Protein AF-A0A7V2TQH1-F1 (afdb_monomer_lite)

Radius of gyration: 18.49 Å; chains: 1; bounding box: 56×53×52 Å

Secondary structure (DSSP, 8-state):
---GGGS------HHHHHHHHHHHHHHHHHHHHHHTT-HHHHHHHHHHHHHHH-SB-TTSPBP----SHHHHHHHHHTT--GGG---------HHHHHHHHHHHHTT-SEEEEESSSSSSEEEEE--GGGHHHHHHHHHHHHTSHHHHHHT-TTPPPPPTTHHHHS-------------PPP-

Foldseek 3Di:
DDPPVPDDPDDPVQLVVLLVVLLVVLVVVLVVCVVVVVLLSNQLLQALQQLQQDQADPVGHGRDDDRDPVVVVVCVVVVPDSNNHNGHPNQEFQLQNNLQSQLVVLPFSHKHDDDPGPDDDMDTHHDPVSLVSSLQSSLVVCPDPVSVVRNDPPDDDDDPCCSVVVDDDPPDPPPPDPPDPDD

Sequence (183 aa):
DLPPAEWPIRFVIRGPVLFGLAESLRAQRFFEALRSTHLERMGMLMRIGHDGDRVMDTAGRPYTVPTDSAMIREWIARNRSLEECPGAYGASTPALDRAVDTAIQAGAVGACLTGAGMGGAALALCRKTDADAIRESIARRLASDDFQRLRGHDAQPWPEDAAQTAVEENIAVAGAGILPPPA

Structure (mmCIF, N/CA/C/O backbone):
data_AF-A0A7V2TQH1-F1
#
_entry.id   AF-A0A7V2TQH1-F1
#
loop_
_atom_site.group_PDB
_atom_site.id
_atom_site.type_symbol
_atom_site.label_atom_id
_atom_site.label_alt_id
_atom_site.label_comp_id
_atom_site.label_asym_id
_atom_site.label_entity_id
_atom_site.label_seq_id
_atom_site.pdbx_PDB_ins_code
_atom_site.Cartn_x
_atom_site.Cartn_y
_atom_site.Cartn_z
_atom_site.occupancy
_atom_site.B_iso_or_equiv
_atom_site.auth_seq_id
_atom_site.auth_comp_id
_atom_site.auth_asym_id
_atom_site.auth_atom_id
_atom_site.pdbx_PDB_model_num
ATOM 1 N N . ASP A 1 1 ? 31.525 13.212 3.973 1.00 75.75 1 ASP A N 1
ATOM 2 C CA . ASP A 1 1 ? 31.589 12.623 2.622 1.00 75.75 1 ASP A CA 1
ATOM 3 C C . ASP A 1 1 ? 31.916 11.146 2.710 1.00 75.75 1 ASP A C 1
ATOM 5 O O . ASP A 1 1 ? 32.786 10.780 3.493 1.00 75.75 1 ASP A O 1
ATOM 9 N N . LEU A 1 2 ? 31.178 10.306 1.979 1.00 83.81 2 LEU A N 1
ATOM 10 C CA . LEU A 1 2 ? 31.413 8.858 1.931 1.00 83.81 2 LEU A CA 1
ATOM 11 C C . LEU A 1 2 ? 32.745 8.571 1.208 1.00 83.81 2 LEU A C 1
ATOM 13 O O . LEU A 1 2 ? 33.039 9.244 0.209 1.00 83.81 2 LEU A O 1
ATOM 17 N N . PRO A 1 3 ? 33.552 7.595 1.661 1.00 92.31 3 PRO A N 1
ATOM 18 C CA . PRO A 1 3 ? 34.781 7.216 0.971 1.00 92.31 3 PRO A CA 1
ATOM 19 C C . PRO A 1 3 ? 34.480 6.700 -0.451 1.00 92.31 3 PRO A C 1
ATOM 21 O O . PRO A 1 3 ? 33.406 6.144 -0.678 1.00 92.31 3 PRO A O 1
ATOM 24 N N . PRO A 1 4 ? 35.414 6.813 -1.419 1.00 90.75 4 PRO A N 1
ATOM 25 C CA . PRO A 1 4 ? 35.180 6.401 -2.810 1.00 90.75 4 PRO A CA 1
ATOM 26 C C . PRO A 1 4 ? 34.706 4.953 -3.000 1.00 90.75 4 PRO A C 1
ATOM 28 O O . PRO A 1 4 ? 34.012 4.653 -3.966 1.00 90.75 4 PRO A O 1
ATOM 31 N N . ALA A 1 5 ? 35.053 4.054 -2.074 1.00 90.12 5 ALA A N 1
ATOM 32 C CA . ALA A 1 5 ? 34.590 2.665 -2.078 1.00 90.12 5 ALA A CA 1
ATOM 33 C C . ALA A 1 5 ? 33.090 2.516 -1.751 1.00 90.12 5 ALA A C 1
ATOM 35 O O . ALA A 1 5 ? 32.483 1.511 -2.109 1.00 90.12 5 ALA A O 1
ATOM 36 N N . GLU A 1 6 ? 32.498 3.511 -1.092 1.00 87.81 6 GLU A N 1
ATOM 37 C CA . GLU A 1 6 ? 31.078 3.567 -0.729 1.00 87.81 6 GLU A CA 1
ATOM 38 C C . GLU A 1 6 ? 30.253 4.366 -1.750 1.00 87.81 6 GLU A C 1
ATOM 40 O O . GLU A 1 6 ? 29.046 4.542 -1.584 1.00 87.81 6 GLU A O 1
ATOM 45 N N . TRP A 1 7 ? 30.877 4.854 -2.829 1.00 90.81 7 TRP A N 1
ATOM 46 C CA . TRP A 1 7 ? 30.149 5.563 -3.873 1.00 90.81 7 TRP A CA 1
ATOM 47 C C . TRP A 1 7 ? 29.263 4.598 -4.670 1.00 90.81 7 TRP A C 1
ATOM 49 O O . TRP A 1 7 ? 29.737 3.561 -5.148 1.00 90.81 7 TRP A O 1
ATOM 59 N N . PRO A 1 8 ? 27.981 4.935 -4.884 1.00 83.75 8 PRO A N 1
ATOM 60 C CA . PRO A 1 8 ? 27.110 4.125 -5.718 1.00 83.75 8 PRO A CA 1
ATOM 61 C C . PRO A 1 8 ? 27.585 4.159 -7.178 1.00 83.75 8 PRO A C 1
ATOM 63 O O . PRO A 1 8 ? 27.543 5.187 -7.847 1.00 83.75 8 PRO A O 1
ATOM 66 N N . ILE A 1 9 ? 28.013 3.004 -7.692 1.00 89.56 9 ILE A N 1
ATOM 67 C CA . ILE A 1 9 ? 28.468 2.833 -9.086 1.00 89.56 9 ILE A CA 1
ATOM 68 C C . ILE A 1 9 ? 27.353 2.385 -10.043 1.00 89.56 9 ILE A C 1
ATOM 70 O O . ILE A 1 9 ? 27.556 2.313 -11.256 1.00 89.56 9 ILE A O 1
ATOM 74 N N . ARG A 1 10 ? 26.175 2.034 -9.513 1.00 86.19 10 ARG A N 1
ATOM 75 C CA . ARG A 1 10 ? 24.997 1.600 -10.275 1.00 86.19 10 ARG A CA 1
ATOM 76 C C . ARG A 1 10 ? 23.723 2.051 -9.572 1.00 86.19 10 ARG A C 1
ATOM 78 O O . ARG A 1 10 ? 23.617 1.932 -8.358 1.00 86.19 10 ARG A O 1
ATOM 85 N N . PHE A 1 11 ? 22.740 2.475 -10.361 1.00 84.25 11 PHE A N 1
ATOM 86 C CA . PHE A 1 11 ? 21.402 2.824 -9.889 1.00 84.25 11 PHE A CA 1
ATOM 87 C C . PHE A 1 11 ? 20.353 2.008 -10.641 1.00 84.25 11 PHE A C 1
ATOM 89 O O . PHE A 1 11 ? 20.369 1.932 -11.874 1.00 84.25 11 PHE A O 1
ATOM 96 N N . VAL A 1 12 ? 19.420 1.404 -9.907 1.00 86.69 12 VAL A N 1
ATOM 97 C CA . VAL A 1 12 ? 18.290 0.673 -10.490 1.00 86.69 12 VAL A CA 1
ATOM 98 C C . VAL A 1 12 ? 17.157 1.662 -10.745 1.00 86.69 12 VAL A C 1
ATOM 100 O O . VAL A 1 12 ? 16.299 1.878 -9.902 1.00 86.69 12 VAL A O 1
ATOM 103 N N . ILE A 1 13 ? 17.169 2.292 -11.920 1.00 92.88 13 ILE A N 1
ATOM 104 C CA . ILE A 1 13 ? 16.212 3.364 -12.246 1.00 92.88 13 ILE A CA 1
ATOM 105 C C . ILE A 1 13 ? 14.879 2.859 -12.808 1.00 92.88 13 ILE A C 1
ATOM 107 O O . ILE A 1 13 ? 13.885 3.575 -12.764 1.00 92.88 13 ILE A O 1
ATOM 111 N N . ARG A 1 14 ? 14.833 1.636 -13.357 1.00 94.62 14 ARG A N 1
ATOM 112 C CA . ARG A 1 14 ? 13.638 1.142 -14.068 1.00 94.62 14 ARG A CA 1
ATOM 113 C C . ARG A 1 14 ? 12.429 1.023 -13.151 1.00 94.62 14 ARG A C 1
ATOM 115 O O . ARG A 1 14 ? 11.354 1.463 -13.534 1.00 94.62 14 ARG A O 1
ATOM 122 N N . GLY A 1 15 ? 12.618 0.462 -11.959 1.00 95.56 15 GLY A N 1
ATOM 123 C CA . GLY A 1 15 ? 11.559 0.324 -10.964 1.00 95.56 15 GLY A CA 1
ATOM 124 C C . GLY A 1 15 ? 10.935 1.659 -10.568 1.00 95.56 15 GLY A C 1
ATOM 125 O O . GLY A 1 15 ? 9.726 1.808 -10.763 1.00 95.56 15 GLY A O 1
ATOM 126 N N . PRO A 1 16 ? 11.734 2.645 -10.120 1.00 95.94 16 PRO A N 1
ATOM 127 C CA . PRO A 1 16 ? 11.222 3.964 -9.768 1.00 95.94 16 PRO A CA 1
ATOM 128 C C . PRO A 1 16 ? 10.577 4.714 -10.936 1.00 95.94 16 PRO A C 1
ATOM 130 O O . PRO A 1 16 ? 9.540 5.347 -10.762 1.00 95.94 16 PRO A O 1
ATOM 133 N N . VAL A 1 17 ? 11.141 4.620 -12.146 1.00 96.81 17 VAL A N 1
ATOM 134 C CA . VAL A 1 17 ? 10.558 5.260 -13.338 1.00 96.81 17 VAL A CA 1
ATOM 135 C C . VAL A 1 17 ? 9.213 4.629 -13.704 1.00 96.81 17 VAL A C 1
ATOM 137 O O . VAL A 1 17 ? 8.251 5.351 -13.952 1.00 96.81 17 VAL A O 1
ATOM 140 N N . LEU A 1 18 ? 9.122 3.295 -13.717 1.00 97.19 18 LEU A N 1
ATOM 141 C CA . LEU A 1 18 ? 7.860 2.595 -13.973 1.00 97.19 18 LEU A CA 1
ATOM 142 C C . LEU A 1 18 ? 6.814 2.936 -12.914 1.00 97.19 18 LEU A C 1
ATOM 144 O O . LEU A 1 18 ? 5.679 3.230 -13.275 1.00 97.19 18 LEU A O 1
ATOM 148 N N . PHE A 1 19 ? 7.213 2.957 -11.639 1.00 97.38 19 PHE A N 1
ATOM 149 C CA . PHE A 1 19 ? 6.347 3.370 -10.540 1.00 97.38 19 PHE A CA 1
ATOM 150 C C . PHE A 1 19 ? 5.812 4.784 -10.758 1.00 97.38 19 PHE A C 1
ATOM 152 O O . PHE A 1 19 ? 4.604 4.966 -10.776 1.00 97.38 19 PHE A O 1
ATOM 159 N N . GLY A 1 20 ? 6.676 5.774 -11.011 1.00 97.25 20 GLY A N 1
ATOM 160 C CA . GLY A 1 20 ? 6.238 7.163 -11.178 1.00 97.25 20 GLY A CA 1
ATOM 161 C C . GLY A 1 20 ? 5.264 7.354 -12.347 1.00 97.25 20 GLY A C 1
ATOM 162 O O . GLY A 1 20 ? 4.275 8.081 -12.225 1.00 97.25 20 GLY A O 1
ATOM 163 N N . LEU A 1 21 ? 5.499 6.664 -13.469 1.00 97.56 21 LEU A N 1
ATOM 164 C CA . LEU A 1 21 ? 4.594 6.706 -14.621 1.00 97.56 21 LEU A CA 1
ATOM 165 C C . LEU A 1 21 ? 3.252 6.022 -14.314 1.00 97.56 21 LEU A C 1
ATOM 167 O O . LEU A 1 21 ? 2.191 6.552 -14.647 1.00 97.56 21 LEU A O 1
ATOM 171 N N . ALA A 1 22 ? 3.296 4.852 -13.677 1.00 97.81 22 ALA A N 1
ATOM 172 C CA . ALA A 1 22 ? 2.110 4.074 -13.350 1.00 97.81 22 ALA A CA 1
ATOM 173 C C . ALA A 1 22 ? 1.268 4.724 -12.246 1.00 97.81 22 ALA A C 1
ATOM 175 O O . ALA A 1 22 ? 0.048 4.767 -12.371 1.00 97.81 22 ALA A O 1
ATOM 176 N N . GLU A 1 23 ? 1.898 5.293 -11.221 1.00 97.25 23 GLU A N 1
ATOM 177 C CA . GLU A 1 23 ? 1.238 5.988 -10.115 1.00 97.25 23 GLU A CA 1
ATOM 178 C C . GLU A 1 23 ? 0.538 7.264 -10.596 1.00 97.25 23 GLU A C 1
ATOM 180 O O . GLU A 1 23 ? -0.609 7.513 -10.231 1.00 97.25 23 GLU A O 1
ATOM 185 N N . SER A 1 24 ? 1.159 8.008 -11.522 1.00 96.88 24 SER A N 1
ATOM 186 C CA . SER A 1 24 ? 0.516 9.157 -12.179 1.00 96.88 24 SER A CA 1
ATOM 187 C C . SER A 1 24 ? -0.769 8.747 -12.908 1.00 96.88 24 SER A C 1
ATOM 189 O O . SER A 1 24 ? -1.802 9.411 -12.790 1.00 96.88 24 SER A O 1
ATOM 191 N N . LEU A 1 25 ? -0.738 7.621 -13.631 1.00 97.75 25 LEU A N 1
ATOM 192 C CA . LEU A 1 25 ? -1.928 7.100 -14.299 1.00 97.75 25 LEU A CA 1
ATOM 193 C C . LEU A 1 25 ? -2.956 6.561 -13.293 1.00 97.75 25 LEU A C 1
ATOM 195 O O . LEU A 1 25 ? -4.146 6.832 -13.445 1.00 97.75 25 LEU A O 1
ATOM 199 N N . ARG A 1 26 ? -2.531 5.838 -12.249 1.00 97.94 26 ARG A N 1
ATOM 200 C CA . ARG A 1 26 ? -3.426 5.353 -11.187 1.00 97.94 26 ARG A CA 1
ATOM 201 C C . ARG A 1 26 ? -4.137 6.499 -10.483 1.00 97.94 26 ARG A C 1
ATOM 203 O O . ARG A 1 26 ? -5.333 6.372 -10.250 1.00 97.94 26 ARG A O 1
ATOM 210 N N . ALA A 1 27 ? -3.467 7.619 -10.217 1.00 95.19 27 ALA A N 1
ATOM 211 C CA . ALA A 1 27 ? -4.086 8.800 -9.620 1.00 95.19 27 ALA A CA 1
ATOM 212 C C . ALA A 1 27 ? -5.225 9.353 -10.496 1.00 95.19 27 ALA A C 1
ATOM 214 O O . ALA A 1 27 ? -6.331 9.596 -10.006 1.00 95.19 27 ALA A O 1
ATOM 215 N N . GLN A 1 28 ? -5.002 9.467 -11.811 1.00 96.06 28 GLN A N 1
ATOM 216 C CA . GLN A 1 28 ? -6.052 9.858 -12.757 1.00 96.06 28 GLN A CA 1
ATOM 217 C C . GLN A 1 28 ? -7.226 8.863 -12.740 1.00 96.06 28 GLN A C 1
ATOM 219 O O . GLN A 1 28 ? -8.391 9.252 -12.639 1.00 96.06 28 GLN A O 1
ATOM 224 N N . ARG A 1 29 ? -6.922 7.564 -12.797 1.00 97.88 29 ARG A N 1
ATOM 225 C CA . ARG A 1 29 ? -7.910 6.475 -12.866 1.00 97.88 29 ARG A CA 1
ATOM 226 C C . ARG A 1 29 ? -8.691 6.308 -11.566 1.00 97.88 29 ARG A C 1
ATOM 228 O O . ARG A 1 29 ? -9.872 5.968 -11.595 1.00 97.88 29 ARG A O 1
ATOM 235 N N . PHE A 1 30 ? -8.065 6.600 -10.432 1.00 96.56 30 PHE A N 1
ATOM 236 C CA . PHE A 1 30 ? -8.712 6.625 -9.128 1.00 96.56 30 PHE A CA 1
ATOM 237 C C . PHE A 1 30 ? -9.783 7.714 -9.091 1.00 96.56 30 PHE A C 1
ATOM 239 O O . PHE A 1 30 ? -10.895 7.462 -8.634 1.00 96.56 30 PHE A O 1
ATOM 246 N N . PHE A 1 31 ? -9.493 8.897 -9.640 1.00 93.69 31 PHE A N 1
ATOM 247 C CA . PHE A 1 31 ? -10.469 9.981 -9.714 1.00 93.69 31 PHE A CA 1
ATOM 248 C C . PHE A 1 31 ? -11.645 9.651 -10.646 1.00 93.69 31 PHE A C 1
ATOM 250 O O . PHE A 1 31 ? -12.797 9.925 -10.315 1.00 93.69 31 PHE A O 1
ATOM 257 N N . GLU A 1 32 ? -11.390 9.005 -11.785 1.00 95.62 32 GLU A N 1
ATOM 258 C CA . GLU A 1 32 ? -12.449 8.504 -12.675 1.00 95.62 32 GLU A CA 1
ATOM 259 C C . GLU A 1 32 ? -13.344 7.464 -11.974 1.00 95.62 32 GLU A C 1
ATOM 261 O O . GLU A 1 32 ? -14.577 7.539 -12.053 1.00 95.62 32 GLU A O 1
ATOM 266 N N . ALA A 1 33 ? -12.732 6.530 -11.238 1.00 96.06 33 ALA A N 1
ATOM 267 C CA . ALA A 1 33 ? -13.441 5.528 -10.447 1.00 96.06 33 ALA A CA 1
ATOM 268 C C . ALA A 1 33 ? -14.274 6.167 -9.326 1.00 96.06 33 ALA A C 1
ATOM 270 O O . ALA A 1 33 ? -15.432 5.790 -9.143 1.00 96.06 33 ALA A O 1
ATOM 271 N N . LEU A 1 34 ? -13.726 7.174 -8.639 1.00 92.75 34 LEU A N 1
ATOM 272 C CA . LEU A 1 34 ? -14.418 7.949 -7.610 1.00 92.75 34 LEU A CA 1
ATOM 273 C C . LEU A 1 34 ? -15.666 8.641 -8.172 1.00 92.75 34 LEU A C 1
ATOM 275 O O . LEU A 1 34 ? -16.753 8.478 -7.621 1.00 92.75 34 LEU A O 1
ATOM 279 N N . ARG A 1 35 ? -15.545 9.356 -9.301 1.00 93.19 35 ARG A N 1
ATOM 280 C CA . ARG A 1 35 ? -16.684 10.036 -9.957 1.00 93.19 35 ARG A CA 1
ATOM 281 C C . ARG A 1 35 ? -17.780 9.071 -10.387 1.00 93.19 35 ARG A C 1
ATOM 283 O O . ARG A 1 35 ? -18.946 9.446 -10.425 1.00 93.19 35 ARG A O 1
ATOM 290 N N . SER A 1 36 ? -17.394 7.842 -10.702 1.00 94.31 36 SER A N 1
ATOM 291 C CA . SER A 1 36 ? -18.308 6.787 -11.126 1.00 94.31 36 SER A CA 1
ATOM 292 C C . SER A 1 36 ? -18.757 5.896 -9.963 1.00 94.31 36 SER A C 1
ATOM 294 O O . SER A 1 36 ? -19.428 4.896 -10.197 1.00 94.31 36 SER A O 1
ATOM 296 N N . THR A 1 37 ? -18.388 6.198 -8.712 1.00 92.81 37 THR A N 1
ATOM 297 C CA . THR A 1 37 ? -18.692 5.396 -7.506 1.00 92.81 37 THR A CA 1
ATOM 298 C C . THR A 1 37 ? -18.216 3.931 -7.560 1.00 92.81 37 THR A C 1
ATOM 300 O O . THR A 1 37 ? -18.771 3.052 -6.904 1.00 92.81 37 THR A O 1
ATOM 303 N N . HIS A 1 38 ? -17.158 3.643 -8.325 1.00 96.38 38 HIS A N 1
ATOM 304 C CA . HIS A 1 38 ? -16.593 2.296 -8.474 1.00 96.38 38 HIS A CA 1
ATOM 305 C C . HIS A 1 38 ? -15.606 1.978 -7.342 1.00 96.38 38 HIS A C 1
ATOM 307 O O . HIS A 1 38 ? -14.389 1.951 -7.536 1.00 96.38 38 HIS A O 1
ATOM 313 N N . LEU A 1 39 ? -16.143 1.715 -6.150 1.00 95.62 39 LEU A N 1
ATOM 314 C CA . LEU A 1 39 ? -15.365 1.523 -4.921 1.00 95.62 39 LEU A CA 1
ATOM 315 C C . LEU A 1 39 ? -14.304 0.411 -5.043 1.00 95.62 39 LEU A C 1
ATOM 317 O O . LEU A 1 39 ? -13.150 0.604 -4.670 1.00 95.62 39 LEU A O 1
ATOM 321 N N . GLU A 1 40 ? -14.661 -0.725 -5.644 1.00 97.38 40 GLU A N 1
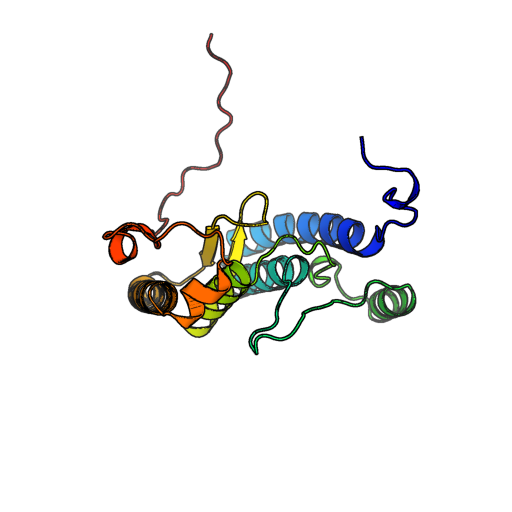ATOM 322 C CA . GLU A 1 40 ? -13.735 -1.851 -5.850 1.00 97.38 40 GLU A CA 1
ATOM 323 C C . GLU A 1 40 ? -12.561 -1.483 -6.767 1.00 97.38 40 GLU A C 1
ATOM 325 O O . GLU A 1 40 ? -11.427 -1.913 -6.548 1.00 97.38 40 GLU A O 1
ATOM 330 N N . ARG A 1 41 ? -12.806 -0.632 -7.774 1.00 97.69 41 ARG A N 1
ATOM 331 C CA . ARG A 1 41 ? -11.755 -0.143 -8.672 1.00 97.69 41 ARG A CA 1
ATOM 332 C C . ARG A 1 41 ? -10.788 0.771 -7.929 1.00 97.69 41 ARG A C 1
ATOM 334 O O . ARG A 1 41 ? -9.583 0.631 -8.107 1.00 97.69 41 ARG A O 1
ATOM 341 N N . MET A 1 42 ? -11.302 1.661 -7.082 1.00 98.00 42 MET A N 1
ATOM 342 C CA . MET A 1 42 ? -10.480 2.522 -6.226 1.00 98.00 42 MET A CA 1
ATOM 343 C C . MET A 1 42 ? -9.574 1.682 -5.317 1.00 98.00 42 MET A C 1
ATOM 345 O O . MET A 1 42 ? -8.360 1.874 -5.312 1.00 98.00 42 MET A O 1
ATOM 349 N N . GLY A 1 43 ? -10.146 0.697 -4.616 1.00 97.94 43 GLY A N 1
ATOM 350 C CA . GLY A 1 43 ? -9.380 -0.179 -3.732 1.00 97.94 43 GLY A CA 1
ATOM 351 C C . GLY A 1 43 ? -8.343 -1.028 -4.471 1.00 97.94 43 GLY A C 1
ATOM 352 O O . GLY A 1 43 ? -7.225 -1.205 -3.993 1.00 97.94 43 GLY A O 1
ATOM 353 N N . MET A 1 44 ? -8.667 -1.499 -5.679 1.00 98.31 44 MET A N 1
ATOM 354 C CA . MET A 1 44 ? -7.715 -2.192 -6.549 1.00 98.31 44 MET A CA 1
ATOM 355 C C . MET A 1 44 ? -6.513 -1.312 -6.912 1.00 98.31 44 MET A C 1
ATOM 357 O O . MET A 1 44 ? -5.383 -1.782 -6.808 1.00 98.31 44 MET A O 1
ATOM 361 N N . LEU A 1 45 ? -6.737 -0.051 -7.290 1.00 98.38 45 LEU A N 1
ATOM 362 C CA . LEU A 1 45 ? -5.657 0.880 -7.633 1.00 98.38 45 LEU A CA 1
ATOM 363 C C . LEU A 1 45 ? -4.758 1.179 -6.424 1.00 98.38 45 LEU A C 1
ATOM 365 O O . LEU A 1 45 ? -3.541 1.170 -6.580 1.00 98.38 45 LEU A O 1
ATOM 369 N N . MET A 1 46 ? -5.333 1.356 -5.226 1.00 98.25 46 MET A N 1
ATOM 370 C CA . MET A 1 46 ? -4.560 1.539 -3.985 1.00 98.25 46 MET A CA 1
ATOM 371 C C . MET A 1 46 ? -3.634 0.352 -3.704 1.00 98.25 46 MET A C 1
ATOM 373 O O . MET A 1 46 ? -2.456 0.546 -3.419 1.00 98.25 46 MET A O 1
ATOM 377 N N . ARG A 1 47 ? -4.148 -0.880 -3.828 1.00 98.25 47 ARG A N 1
ATOM 378 C CA . ARG A 1 47 ? -3.356 -2.100 -3.599 1.00 98.25 47 ARG A CA 1
ATOM 379 C C . ARG A 1 47 ? -2.187 -2.210 -4.577 1.00 98.25 47 ARG A C 1
ATOM 381 O O . ARG A 1 47 ? -1.070 -2.470 -4.152 1.00 98.25 47 ARG A O 1
ATOM 388 N N . ILE A 1 48 ? -2.435 -1.955 -5.864 1.00 98.06 48 ILE A N 1
ATOM 389 C CA . ILE A 1 48 ? -1.389 -2.006 -6.899 1.00 98.06 48 ILE A CA 1
ATOM 390 C C . ILE A 1 48 ? -0.330 -0.921 -6.668 1.00 98.06 48 ILE A C 1
ATOM 392 O O . ILE A 1 48 ? 0.855 -1.191 -6.841 1.00 98.06 48 ILE A O 1
ATOM 396 N N . GLY A 1 49 ? -0.744 0.290 -6.278 1.00 97.31 49 GLY A N 1
ATOM 397 C CA . GLY A 1 49 ? 0.186 1.357 -5.903 1.00 97.31 49 GLY A CA 1
ATOM 398 C C . GLY A 1 49 ? 1.068 0.936 -4.730 1.00 97.31 49 GLY A C 1
ATOM 399 O O . GLY A 1 49 ? 2.290 0.974 -4.837 1.00 97.31 49 GLY A O 1
ATOM 400 N N . HIS A 1 50 ? 0.462 0.413 -3.660 1.00 97.88 50 HIS A N 1
ATOM 401 C CA . HIS A 1 50 ? 1.208 -0.069 -2.500 1.00 97.88 50 HIS A CA 1
ATOM 402 C C . HIS A 1 50 ? 2.180 -1.205 -2.830 1.00 97.88 50 HIS A C 1
ATOM 404 O O . HIS A 1 50 ? 3.294 -1.205 -2.320 1.00 97.88 50 HIS A O 1
ATOM 410 N N . ASP A 1 51 ? 1.809 -2.138 -3.707 1.00 97.88 51 ASP A N 1
ATOM 411 C CA . ASP A 1 51 ? 2.716 -3.201 -4.151 1.00 97.88 51 ASP A CA 1
ATOM 412 C C . ASP A 1 51 ? 3.980 -2.643 -4.829 1.00 97.88 51 ASP A C 1
ATOM 414 O O . ASP A 1 51 ? 5.043 -3.249 -4.743 1.00 97.88 51 ASP A O 1
ATOM 418 N N . GLY A 1 52 ? 3.910 -1.464 -5.452 1.00 96.81 52 GLY A N 1
ATOM 419 C CA . GLY A 1 52 ? 5.085 -0.775 -5.986 1.00 96.81 52 GLY A CA 1
ATOM 420 C C . GLY A 1 52 ? 6.051 -0.268 -4.908 1.00 96.81 52 GLY A C 1
ATOM 421 O O . GLY A 1 52 ? 7.253 -0.156 -5.160 1.00 96.81 52 GLY A O 1
ATOM 422 N N . ASP A 1 53 ? 5.550 0.000 -3.705 1.00 96.69 53 ASP A N 1
ATOM 423 C CA . ASP A 1 53 ? 6.336 0.442 -2.553 1.00 96.69 53 ASP A CA 1
ATOM 424 C C . ASP A 1 53 ? 6.719 -0.680 -1.586 1.00 96.69 53 ASP A C 1
ATOM 426 O O . ASP A 1 53 ? 7.649 -0.513 -0.792 1.00 96.69 53 ASP A O 1
ATOM 430 N N . ARG A 1 54 ? 5.990 -1.794 -1.626 1.00 97.06 54 ARG A N 1
ATOM 431 C CA . ARG A 1 54 ? 6.104 -2.927 -0.710 1.00 97.06 54 ARG A CA 1
ATOM 432 C C . ARG A 1 54 ? 7.532 -3.467 -0.641 1.00 97.06 54 ARG A C 1
ATOM 434 O O . ARG A 1 54 ? 8.192 -3.661 -1.662 1.00 97.06 54 ARG A O 1
ATOM 441 N N . VAL A 1 55 ? 7.976 -3.797 0.571 1.00 96.56 55 VAL A N 1
ATOM 442 C CA . VAL A 1 55 ? 9.283 -4.430 0.831 1.00 96.56 55 VAL A CA 1
ATOM 443 C C . VAL A 1 55 ? 9.143 -5.874 1.320 1.00 96.56 55 VAL A C 1
ATOM 445 O O . VAL A 1 55 ? 10.081 -6.667 1.214 1.00 96.56 55 VAL A O 1
ATOM 448 N N . MET A 1 56 ? 7.962 -6.244 1.814 1.00 96.31 56 MET A N 1
ATOM 449 C CA . MET A 1 56 ? 7.647 -7.545 2.385 1.00 96.31 56 MET A CA 1
ATOM 450 C C . MET A 1 56 ? 6.258 -8.023 1.944 1.00 96.31 56 MET A C 1
ATOM 452 O O . MET A 1 56 ? 5.293 -7.265 1.951 1.00 96.31 56 MET A O 1
ATOM 456 N N . ASP A 1 57 ? 6.128 -9.296 1.580 1.00 96.25 57 ASP A N 1
ATOM 457 C CA . ASP A 1 57 ? 4.840 -9.905 1.249 1.00 96.25 57 ASP A CA 1
ATOM 458 C C . ASP A 1 57 ? 3.996 -10.216 2.501 1.00 96.25 57 ASP A C 1
ATOM 460 O O . ASP A 1 57 ? 4.455 -10.133 3.644 1.00 96.25 57 ASP A O 1
ATOM 464 N N . THR A 1 58 ? 2.747 -10.640 2.296 1.00 94.44 58 THR A N 1
ATOM 465 C CA . THR A 1 58 ? 1.817 -10.958 3.394 1.00 94.44 58 THR A CA 1
ATOM 466 C C . THR A 1 58 ? 2.342 -12.047 4.337 1.00 94.44 58 THR A C 1
ATOM 468 O O . THR A 1 58 ? 1.979 -12.067 5.520 1.00 94.44 58 THR A O 1
ATOM 471 N N . ALA A 1 59 ? 3.193 -12.945 3.825 1.00 94.44 59 ALA A N 1
ATOM 472 C CA . ALA A 1 59 ? 3.811 -14.049 4.554 1.00 94.44 59 ALA A CA 1
ATOM 473 C C . ALA A 1 59 ? 5.112 -13.649 5.273 1.00 94.44 59 ALA A C 1
ATOM 475 O O . ALA A 1 59 ? 5.696 -14.476 5.969 1.00 94.44 59 ALA A O 1
ATOM 476 N N . GLY A 1 60 ? 5.555 -12.398 5.148 1.00 93.62 60 GLY A N 1
ATOM 477 C CA . GLY A 1 60 ? 6.749 -11.900 5.819 1.00 93.62 60 GLY A CA 1
ATOM 478 C C . GLY A 1 60 ? 8.045 -12.038 5.016 1.00 93.62 60 GLY A C 1
ATOM 479 O O . GLY A 1 60 ? 9.127 -11.862 5.572 1.00 93.62 60 GLY A O 1
ATOM 480 N N . ARG A 1 61 ? 7.971 -12.393 3.730 1.00 96.31 61 ARG A N 1
ATOM 481 C CA . ARG A 1 61 ? 9.148 -12.630 2.876 1.00 96.31 61 ARG A CA 1
ATOM 482 C C . ARG A 1 61 ? 9.502 -11.373 2.080 1.00 96.31 61 ARG A C 1
ATOM 484 O O . ARG A 1 61 ? 8.593 -10.605 1.775 1.00 96.31 61 ARG A O 1
ATOM 491 N N . PRO A 1 62 ? 10.774 -11.173 1.682 1.00 96.75 62 PRO A N 1
ATOM 492 C CA . PRO A 1 62 ? 11.152 -10.058 0.818 1.00 96.75 62 PRO A CA 1
ATOM 493 C C . PRO A 1 62 ? 10.303 -10.011 -0.453 1.00 96.75 62 PRO A C 1
ATOM 495 O O . PRO A 1 62 ? 10.148 -11.022 -1.143 1.00 96.75 62 PRO A O 1
ATOM 498 N N . TYR A 1 63 ? 9.765 -8.835 -0.759 1.00 96.25 63 TYR A N 1
ATOM 499 C CA . TYR A 1 63 ? 8.936 -8.611 -1.934 1.00 96.25 63 TYR A CA 1
ATOM 500 C C . TYR A 1 63 ? 9.740 -7.905 -3.024 1.00 96.25 63 TYR A C 1
ATOM 502 O O . TYR A 1 63 ? 10.428 -6.921 -2.766 1.00 96.25 63 TYR A O 1
ATOM 510 N N . THR A 1 64 ? 9.668 -8.417 -4.253 1.00 92.00 64 THR A N 1
ATOM 511 C CA . THR A 1 64 ? 10.306 -7.793 -5.417 1.00 92.00 64 THR A CA 1
ATOM 512 C C . THR A 1 64 ? 9.421 -7.939 -6.646 1.00 92.00 64 THR A C 1
ATOM 514 O O . THR A 1 64 ? 8.809 -8.985 -6.864 1.00 92.00 64 THR A O 1
ATOM 517 N N . VAL A 1 65 ? 9.386 -6.892 -7.468 1.00 91.06 65 VAL A N 1
ATOM 518 C CA . VAL A 1 65 ? 8.670 -6.880 -8.747 1.00 91.06 65 VAL A CA 1
ATOM 519 C C . VAL A 1 65 ? 9.697 -6.871 -9.881 1.00 91.06 65 VAL A C 1
ATOM 521 O O . VAL A 1 65 ? 10.593 -6.018 -9.885 1.00 91.06 65 VAL A O 1
ATOM 524 N N . PRO A 1 66 ? 9.606 -7.787 -10.862 1.00 93.25 66 PRO A N 1
ATOM 525 C CA . PRO A 1 66 ? 10.467 -7.749 -12.038 1.00 93.25 66 PRO A CA 1
ATOM 526 C C . PRO A 1 66 ? 10.289 -6.438 -12.811 1.00 93.25 66 PRO A C 1
ATOM 528 O O . PRO A 1 66 ? 9.170 -6.050 -13.126 1.00 93.25 66 PRO A O 1
ATOM 531 N N . THR A 1 67 ? 11.391 -5.759 -13.143 1.00 94.56 67 THR A N 1
ATOM 532 C CA . THR A 1 67 ? 11.395 -4.481 -13.896 1.00 94.56 67 THR A CA 1
ATOM 533 C C . THR A 1 67 ? 12.348 -4.510 -15.095 1.00 94.56 67 THR A C 1
ATOM 535 O O . THR A 1 67 ? 12.793 -3.479 -15.607 1.00 94.56 67 THR A O 1
ATOM 538 N N . ASP A 1 68 ? 12.705 -5.714 -15.543 1.00 94.38 68 ASP A N 1
ATOM 539 C CA . ASP A 1 68 ? 13.608 -5.929 -16.666 1.00 94.38 68 ASP A CA 1
ATOM 540 C C . ASP A 1 68 ? 12.912 -5.799 -18.033 1.00 94.38 68 ASP A C 1
ATOM 542 O O . ASP A 1 68 ? 11.698 -5.631 -18.162 1.00 94.38 68 ASP A O 1
ATOM 546 N N . SER A 1 69 ? 13.711 -5.855 -19.099 1.00 95.31 69 SER A N 1
ATOM 547 C CA . SER A 1 69 ? 13.203 -5.726 -20.465 1.00 95.31 69 SER A CA 1
ATOM 548 C C . SER A 1 69 ? 12.331 -6.900 -20.911 1.00 95.31 69 SER A C 1
ATOM 550 O O . SER A 1 69 ? 11.563 -6.729 -21.855 1.00 95.31 69 SER A O 1
ATOM 552 N N . ALA A 1 70 ? 12.467 -8.084 -20.307 1.00 96.44 70 ALA A N 1
ATOM 553 C CA . ALA A 1 70 ? 11.623 -9.223 -20.648 1.00 96.44 70 ALA A CA 1
ATOM 554 C C . ALA A 1 70 ? 10.200 -8.978 -20.137 1.00 96.44 70 ALA A C 1
ATOM 556 O O . ALA A 1 70 ? 9.267 -9.046 -20.936 1.00 96.44 70 ALA A O 1
ATOM 557 N N . MET A 1 71 ? 10.070 -8.553 -18.876 1.00 94.88 71 MET A N 1
ATOM 558 C CA . MET A 1 71 ? 8.796 -8.134 -18.288 1.00 94.88 71 MET A CA 1
ATOM 559 C C . MET A 1 71 ? 8.144 -7.020 -19.118 1.00 94.88 71 MET A C 1
ATOM 561 O O . MET A 1 71 ? 6.992 -7.148 -19.525 1.00 94.88 71 MET A O 1
ATOM 565 N N . ILE A 1 72 ? 8.889 -5.957 -19.453 1.00 95.00 72 ILE A N 1
ATOM 566 C CA . ILE A 1 72 ? 8.339 -4.821 -20.216 1.00 95.00 72 ILE A CA 1
ATOM 567 C C . ILE A 1 72 ? 7.818 -5.270 -21.591 1.00 95.00 72 ILE A C 1
ATOM 569 O O . ILE A 1 72 ? 6.733 -4.864 -22.009 1.00 95.00 72 ILE A O 1
ATOM 573 N N . ARG A 1 73 ? 8.561 -6.130 -22.302 1.00 97.00 73 ARG A N 1
ATOM 574 C CA . ARG A 1 73 ? 8.123 -6.660 -23.604 1.00 97.00 73 ARG A CA 1
ATOM 575 C C . ARG A 1 73 ? 6.879 -7.532 -23.482 1.00 97.00 73 ARG A C 1
ATOM 577 O O . ARG A 1 73 ? 5.998 -7.429 -24.330 1.00 97.00 73 ARG A O 1
ATOM 584 N N . GLU A 1 74 ? 6.800 -8.365 -22.450 1.00 96.06 74 GLU A N 1
ATOM 585 C CA . GLU A 1 74 ? 5.619 -9.186 -22.174 1.00 96.06 74 GLU A CA 1
ATOM 586 C C . GLU A 1 74 ? 4.387 -8.314 -21.897 1.00 96.06 74 GLU A C 1
ATOM 588 O O . GLU A 1 74 ? 3.310 -8.579 -22.434 1.00 96.06 74 GLU A O 1
ATOM 593 N N . TRP A 1 75 ? 4.553 -7.238 -21.125 1.00 95.62 75 TRP A N 1
ATOM 594 C CA . TRP A 1 75 ? 3.492 -6.276 -20.818 1.00 95.62 75 TRP A CA 1
ATOM 595 C C . TRP A 1 75 ? 2.926 -5.625 -22.084 1.00 95.62 75 TRP A C 1
ATOM 597 O O . TRP A 1 75 ? 1.709 -5.601 -22.284 1.00 95.62 75 TRP A O 1
ATOM 607 N N . ILE A 1 76 ? 3.820 -5.161 -22.967 1.00 95.75 76 ILE A N 1
ATOM 608 C CA . ILE A 1 76 ? 3.470 -4.564 -24.263 1.00 95.75 76 ILE A CA 1
ATOM 609 C C . ILE A 1 76 ? 2.772 -5.595 -25.154 1.00 95.75 76 ILE A C 1
ATOM 611 O O . ILE A 1 76 ? 1.714 -5.309 -25.706 1.00 95.75 76 ILE A O 1
ATOM 615 N N . ALA A 1 77 ? 3.325 -6.807 -25.267 1.00 97.81 77 ALA A N 1
ATOM 616 C CA . ALA A 1 77 ? 2.762 -7.865 -26.106 1.00 97.81 77 ALA A CA 1
ATOM 617 C C . ALA A 1 77 ? 1.344 -8.271 -25.674 1.00 97.81 77 ALA A C 1
ATOM 619 O O . ALA A 1 77 ? 0.524 -8.643 -26.511 1.00 97.81 77 ALA A O 1
ATOM 620 N N . ARG A 1 78 ? 1.042 -8.178 -24.374 1.00 97.38 78 ARG A N 1
ATOM 621 C CA . ARG A 1 78 ? -0.291 -8.445 -23.817 1.00 97.38 78 ARG A CA 1
ATOM 622 C C . ARG A 1 78 ? -1.213 -7.226 -23.784 1.00 97.38 78 ARG A C 1
ATOM 624 O O . ARG A 1 78 ? -2.329 -7.356 -23.290 1.00 97.38 78 ARG A O 1
ATOM 631 N N . ASN A 1 79 ? -0.766 -6.068 -24.274 1.00 96.62 79 ASN A N 1
ATOM 632 C CA . ASN A 1 79 ? -1.506 -4.806 -24.218 1.00 96.62 79 ASN A CA 1
ATOM 633 C C . ASN A 1 79 ? -2.051 -4.496 -22.807 1.00 96.62 79 ASN A C 1
ATOM 635 O O . ASN A 1 79 ? -3.195 -4.074 -22.637 1.00 96.62 79 ASN A O 1
ATOM 639 N N . ARG A 1 80 ? -1.247 -4.785 -21.777 1.00 96.19 80 ARG A N 1
ATOM 640 C CA . ARG A 1 80 ? -1.618 -4.568 -20.374 1.00 96.19 80 ARG A CA 1
ATOM 641 C C . ARG A 1 80 ? -1.543 -3.077 -20.046 1.00 96.19 80 ARG A C 1
ATOM 643 O O . ARG A 1 80 ? -0.628 -2.382 -20.490 1.00 96.19 80 ARG A O 1
ATOM 650 N N . SER A 1 81 ? -2.496 -2.587 -19.256 1.00 96.12 81 SER A N 1
ATOM 651 C CA . SER A 1 81 ? -2.562 -1.166 -18.906 1.00 96.12 81 SER A CA 1
ATOM 652 C C . SER A 1 81 ? -1.404 -0.805 -17.978 1.00 96.12 81 SER A C 1
ATOM 654 O O . SER A 1 81 ? -0.980 -1.608 -17.144 1.00 96.12 81 SER A O 1
ATOM 656 N N . LEU A 1 82 ? -0.875 0.412 -18.110 1.00 95.81 82 LEU A N 1
ATOM 657 C CA . LEU A 1 82 ? 0.229 0.870 -17.267 1.00 95.81 82 LEU A CA 1
ATOM 658 C C . LEU A 1 82 ? -0.199 1.026 -15.799 1.00 95.81 82 LEU A C 1
ATOM 660 O O . LEU A 1 82 ? 0.611 0.823 -14.906 1.00 95.81 82 LEU A O 1
ATOM 664 N N . GLU A 1 83 ? -1.475 1.312 -15.530 1.00 96.81 83 GLU A N 1
ATOM 665 C CA . GLU A 1 83 ? -2.004 1.447 -14.162 1.00 96.81 83 GLU A CA 1
ATOM 666 C C . GLU A 1 83 ? -1.907 0.135 -13.362 1.00 96.81 83 GLU A C 1
ATOM 668 O O . GLU A 1 83 ? -1.857 0.160 -12.134 1.00 96.81 83 GLU A O 1
ATOM 673 N N . GLU A 1 84 ? -1.856 -1.002 -14.066 1.00 96.81 84 GLU A N 1
ATOM 674 C CA . GLU A 1 84 ? -1.705 -2.338 -13.494 1.00 96.81 84 GLU A CA 1
ATOM 675 C C . GLU A 1 84 ? -0.248 -2.668 -13.155 1.00 96.81 84 GLU A C 1
ATOM 677 O O . GLU A 1 84 ? 0.011 -3.721 -12.579 1.00 96.81 84 GLU A O 1
ATOM 682 N N . CYS A 1 85 ? 0.709 -1.829 -13.567 1.00 96.88 85 CYS A N 1
ATOM 683 C CA . CYS A 1 85 ? 2.129 -2.031 -13.313 1.00 96.88 85 CYS A CA 1
ATOM 684 C C . CYS A 1 85 ? 2.473 -1.469 -11.935 1.00 96.88 85 CYS A C 1
ATOM 686 O O . CYS A 1 85 ? 2.459 -0.247 -11.788 1.00 96.88 85 CYS A O 1
ATOM 688 N N . PRO A 1 86 ? 2.812 -2.296 -10.930 1.00 96.75 86 PRO A N 1
ATOM 689 C CA . PRO A 1 86 ? 3.162 -1.769 -9.613 1.00 96.75 86 PRO A CA 1
ATOM 690 C C . PRO A 1 86 ? 4.389 -0.854 -9.699 1.00 96.75 86 PRO A C 1
ATOM 692 O O . PRO A 1 86 ? 4.423 0.202 -9.080 1.00 96.75 86 PRO A O 1
ATOM 695 N N . GLY A 1 87 ? 5.359 -1.211 -10.547 1.00 96.25 87 GLY A N 1
ATOM 696 C CA . GLY A 1 87 ? 6.697 -0.629 -10.522 1.00 96.25 87 GLY A CA 1
ATOM 697 C C . GLY A 1 87 ? 7.532 -1.244 -9.399 1.00 96.25 87 GLY A C 1
ATOM 698 O O . GLY A 1 87 ? 7.213 -2.323 -8.907 1.00 96.25 87 GLY A O 1
ATOM 699 N N . ALA A 1 88 ? 8.626 -0.582 -9.028 1.00 96.00 88 ALA A N 1
ATOM 700 C CA . ALA A 1 88 ? 9.412 -0.953 -7.850 1.00 96.00 88 ALA A CA 1
ATOM 701 C C . ALA A 1 88 ? 10.116 0.292 -7.300 1.00 96.00 88 ALA A C 1
ATOM 703 O O . ALA A 1 88 ? 11.236 0.609 -7.705 1.00 96.00 88 ALA A O 1
ATOM 704 N N . TYR A 1 89 ? 9.415 1.026 -6.442 1.00 95.31 89 TYR A N 1
ATOM 705 C CA . TYR A 1 89 ? 9.925 2.204 -5.746 1.00 95.31 89 TYR A CA 1
ATOM 706 C C . TYR A 1 89 ? 10.492 1.836 -4.373 1.00 95.31 89 TYR A C 1
ATOM 708 O O . TYR A 1 89 ? 11.574 2.296 -4.020 1.00 95.31 89 TYR A O 1
ATOM 716 N N . GLY A 1 90 ? 9.824 0.924 -3.657 1.00 93.81 90 GLY A N 1
ATOM 717 C CA . GLY A 1 90 ? 10.344 0.338 -2.419 1.00 93.81 90 GLY A CA 1
ATOM 718 C C . GLY A 1 90 ? 10.367 1.294 -1.224 1.00 93.81 90 GLY A C 1
ATOM 719 O O . GLY A 1 90 ? 11.248 1.167 -0.376 1.00 93.81 90 GLY A O 1
ATOM 720 N N . ALA A 1 91 ? 9.453 2.268 -1.157 1.00 94.12 91 ALA A N 1
ATOM 721 C CA . ALA A 1 91 ? 9.423 3.238 -0.061 1.00 94.12 91 ALA A CA 1
ATOM 722 C C . ALA A 1 91 ? 8.649 2.766 1.182 1.00 94.12 91 ALA A C 1
ATOM 724 O O . ALA A 1 91 ? 8.543 3.516 2.151 1.00 94.12 91 ALA A O 1
ATOM 725 N N . SER A 1 92 ? 8.099 1.552 1.199 1.00 95.19 92 SER A N 1
ATOM 726 C CA . SER A 1 92 ? 7.414 1.018 2.379 1.00 95.19 92 SER A CA 1
ATOM 727 C C . SER A 1 92 ? 8.393 0.534 3.460 1.00 95.19 92 SER A C 1
ATOM 729 O O . SER A 1 92 ? 9.615 0.614 3.339 1.00 95.19 92 SER A O 1
ATOM 731 N N . THR A 1 93 ? 7.839 0.026 4.558 1.00 94.06 93 THR A N 1
ATOM 732 C CA . THR A 1 93 ? 8.563 -0.675 5.625 1.00 94.06 93 THR A CA 1
ATOM 733 C C . THR A 1 93 ? 7.813 -1.953 5.996 1.00 94.06 93 THR A C 1
ATOM 735 O O . THR A 1 93 ? 6.605 -2.030 5.759 1.00 94.06 93 THR A O 1
ATOM 738 N N . PRO A 1 94 ? 8.456 -2.939 6.653 1.00 94.69 94 PRO A N 1
ATOM 739 C CA . PRO A 1 94 ? 7.753 -4.140 7.106 1.00 94.69 94 PRO A CA 1
ATOM 740 C C . PRO A 1 94 ? 6.543 -3.833 8.006 1.00 94.69 94 PRO A C 1
ATOM 742 O O . PRO A 1 94 ? 5.526 -4.524 7.938 1.00 94.69 94 PRO A O 1
ATOM 745 N N . ALA A 1 95 ? 6.628 -2.779 8.827 1.00 93.25 95 ALA A N 1
ATOM 746 C CA . ALA A 1 95 ? 5.518 -2.319 9.657 1.00 93.25 95 ALA A CA 1
ATOM 747 C C . ALA A 1 95 ? 4.368 -1.725 8.824 1.00 93.25 95 ALA A C 1
ATOM 749 O O . ALA A 1 95 ? 3.209 -2.055 9.074 1.00 93.25 95 ALA A O 1
ATOM 750 N N . LEU A 1 96 ? 4.667 -0.889 7.823 1.00 94.06 96 LEU A N 1
ATOM 751 C CA . LEU A 1 96 ? 3.646 -0.324 6.931 1.00 94.06 96 LEU A CA 1
ATOM 752 C C . LEU A 1 96 ? 2.981 -1.399 6.068 1.00 94.06 96 LEU A C 1
ATOM 754 O O . LEU A 1 96 ? 1.754 -1.430 6.001 1.00 94.06 96 LEU A O 1
ATOM 758 N N . ASP A 1 97 ? 3.762 -2.316 5.492 1.00 96.81 97 ASP A N 1
ATOM 759 C CA . ASP A 1 97 ? 3.240 -3.455 4.730 1.00 96.81 97 ASP A CA 1
ATOM 760 C C . ASP A 1 97 ? 2.277 -4.275 5.595 1.00 96.81 97 ASP A C 1
ATOM 762 O O . ASP A 1 97 ? 1.159 -4.595 5.185 1.00 96.81 97 ASP A O 1
ATOM 766 N N . ARG A 1 98 ? 2.656 -4.540 6.854 1.00 96.19 98 ARG A N 1
ATOM 767 C CA . ARG A 1 98 ? 1.789 -5.258 7.792 1.00 96.19 98 ARG A CA 1
ATOM 768 C C . ARG A 1 98 ? 0.527 -4.473 8.149 1.00 96.19 98 ARG A C 1
ATOM 770 O O . ARG A 1 98 ? -0.525 -5.096 8.305 1.00 96.19 98 ARG A O 1
ATOM 777 N N . ALA A 1 99 ? 0.606 -3.153 8.300 1.00 94.62 99 ALA A N 1
ATOM 778 C CA . ALA A 1 99 ? -0.562 -2.317 8.572 1.00 94.62 99 ALA A CA 1
ATOM 779 C C . ALA A 1 99 ? -1.554 -2.350 7.397 1.00 94.62 99 ALA A C 1
ATOM 781 O O . ALA A 1 99 ? -2.745 -2.590 7.609 1.00 94.62 99 ALA A O 1
ATOM 782 N N . VAL A 1 100 ? -1.058 -2.205 6.163 1.00 97.31 100 VAL A N 1
ATOM 783 C CA . VAL A 1 100 ? -1.865 -2.293 4.936 1.00 97.31 100 VAL A CA 1
ATOM 784 C C . VAL A 1 100 ? -2.503 -3.674 4.791 1.00 97.31 100 VAL A C 1
ATOM 786 O O . VAL A 1 100 ? -3.717 -3.774 4.599 1.00 97.31 100 VAL A O 1
ATOM 789 N N . ASP A 1 101 ? -1.725 -4.742 4.966 1.00 97.75 101 ASP A N 1
ATOM 790 C CA . ASP A 1 101 ? -2.231 -6.116 4.892 1.00 97.75 101 ASP A CA 1
ATOM 791 C C . ASP A 1 101 ? -3.314 -6.380 5.937 1.00 97.75 101 ASP A C 1
ATOM 793 O O . ASP A 1 101 ? -4.314 -7.036 5.651 1.00 97.75 101 ASP A O 1
ATOM 797 N N . THR A 1 102 ? -3.143 -5.840 7.144 1.00 96.56 102 THR A N 1
ATOM 798 C CA . THR A 1 102 ? -4.125 -5.981 8.223 1.00 96.56 102 THR A CA 1
ATOM 799 C C . THR A 1 102 ? -5.428 -5.278 7.883 1.00 96.56 102 THR A C 1
ATOM 801 O O . THR A 1 102 ? -6.492 -5.858 8.088 1.00 96.56 102 THR A O 1
ATOM 804 N N . ALA A 1 103 ? -5.365 -4.065 7.330 1.00 97.25 103 ALA A N 1
ATOM 805 C CA . ALA A 1 103 ? -6.556 -3.351 6.891 1.00 97.25 103 ALA A CA 1
ATOM 806 C C . ALA A 1 103 ? -7.321 -4.148 5.821 1.00 97.25 103 ALA A C 1
ATOM 808 O O . ALA A 1 103 ? -8.532 -4.331 5.936 1.00 97.25 103 ALA A O 1
ATOM 809 N N . ILE A 1 104 ? -6.612 -4.683 4.820 1.00 98.12 104 ILE A N 1
ATOM 810 C CA . ILE A 1 104 ? -7.208 -5.495 3.748 1.00 98.12 104 ILE A CA 1
ATOM 811 C C . ILE A 1 104 ? -7.827 -6.780 4.315 1.00 98.12 104 ILE A C 1
ATOM 813 O O . ILE A 1 104 ? -8.973 -7.098 4.006 1.00 98.12 104 ILE A O 1
ATOM 817 N N . GLN A 1 105 ? -7.110 -7.498 5.183 1.00 97.25 105 GLN A N 1
ATOM 818 C CA . GLN A 1 105 ? -7.604 -8.721 5.830 1.00 97.25 105 GLN A CA 1
ATOM 819 C C . GLN A 1 105 ? -8.816 -8.467 6.733 1.00 97.25 105 GLN A C 1
ATOM 821 O O . GLN A 1 105 ? -9.661 -9.346 6.882 1.00 97.25 105 GLN A O 1
ATOM 826 N N . ALA A 1 106 ? -8.913 -7.274 7.321 1.00 96.88 106 ALA A N 1
ATOM 827 C CA . ALA A 1 106 ? -10.046 -6.862 8.138 1.00 96.88 106 ALA A CA 1
ATOM 828 C C . ALA A 1 106 ? -11.284 -6.456 7.317 1.00 96.88 106 ALA A C 1
ATOM 830 O O . ALA A 1 106 ? -12.338 -6.223 7.903 1.00 96.88 106 ALA A O 1
ATOM 831 N N . GLY A 1 107 ? -11.172 -6.377 5.986 1.00 97.62 107 GLY A N 1
ATOM 832 C CA . GLY A 1 107 ? -12.286 -6.065 5.089 1.00 97.62 107 GLY A CA 1
ATOM 833 C C . GLY A 1 107 ? -12.209 -4.698 4.409 1.00 97.62 107 GLY A C 1
ATOM 834 O O . GLY A 1 107 ? -13.174 -4.300 3.755 1.00 97.62 107 GLY A O 1
ATOM 835 N N . ALA A 1 108 ? -11.093 -3.967 4.514 1.00 97.81 108 ALA A N 1
ATOM 836 C CA . ALA A 1 108 ? -10.913 -2.758 3.714 1.00 97.81 108 ALA A CA 1
ATOM 837 C C . ALA A 1 108 ? -10.974 -3.097 2.214 1.00 97.81 108 ALA A C 1
ATOM 839 O O . ALA A 1 108 ? -10.353 -4.051 1.741 1.00 97.81 108 ALA A O 1
ATOM 840 N N . VAL A 1 109 ? -11.691 -2.274 1.447 1.00 97.94 109 VAL A N 1
ATOM 841 C CA . VAL A 1 109 ? -11.807 -2.404 -0.013 1.00 97.94 109 VAL A CA 1
ATOM 842 C C . VAL A 1 109 ? -10.441 -2.233 -0.671 1.00 97.94 109 VAL A C 1
ATOM 844 O O . VAL A 1 109 ? -10.121 -2.911 -1.644 1.00 97.94 109 VAL A O 1
ATOM 847 N N . GLY A 1 110 ? -9.613 -1.344 -0.133 1.00 98.00 110 GLY A N 1
ATOM 848 C CA . GLY A 1 110 ? -8.204 -1.236 -0.477 1.00 98.00 110 GLY A CA 1
ATOM 849 C C . GLY A 1 110 ? -7.463 -0.440 0.578 1.00 98.00 110 GLY A C 1
ATOM 850 O O . GLY A 1 110 ? -8.066 0.330 1.321 1.00 98.00 110 GLY A O 1
ATOM 851 N N . ALA A 1 111 ? -6.156 -0.635 0.650 1.00 97.75 111 ALA A N 1
ATOM 852 C CA . ALA A 1 111 ? -5.299 0.137 1.525 1.00 97.75 111 ALA A CA 1
ATOM 853 C C . ALA A 1 111 ? -3.942 0.355 0.858 1.00 97.75 111 ALA A C 1
ATOM 855 O O . ALA A 1 111 ? -3.534 -0.435 0.004 1.00 97.75 111 ALA A O 1
ATOM 856 N N . CYS A 1 112 ? -3.279 1.445 1.221 1.00 97.00 112 CYS A N 1
ATOM 857 C CA . CYS A 1 112 ? -1.948 1.787 0.741 1.00 97.00 112 CYS A CA 1
ATOM 858 C C . CYS A 1 112 ? -1.215 2.646 1.767 1.00 97.00 112 CYS A C 1
ATOM 860 O O . CYS A 1 112 ? -1.841 3.255 2.636 1.00 97.00 112 CYS A O 1
ATOM 862 N N . LEU A 1 113 ? 0.108 2.722 1.658 1.00 94.12 113 LEU A N 1
ATOM 863 C CA . LEU A 1 113 ? 0.866 3.725 2.400 1.00 94.12 113 LEU A CA 1
ATOM 864 C C . LEU A 1 113 ? 0.544 5.134 1.883 1.00 94.12 113 LEU A C 1
ATOM 866 O O . LEU A 1 113 ? 0.056 5.305 0.765 1.00 94.12 113 LEU A O 1
ATOM 870 N N . THR A 1 114 ? 0.810 6.146 2.703 1.00 86.94 114 THR A N 1
ATOM 871 C CA . THR A 1 114 ? 0.743 7.555 2.303 1.00 86.94 114 THR A CA 1
ATOM 872 C C . THR A 1 114 ? 1.866 8.358 2.960 1.00 86.94 114 THR A C 1
ATOM 874 O O . THR A 1 114 ? 2.361 8.000 4.030 1.00 86.94 114 THR A O 1
ATOM 877 N N . GLY A 1 115 ? 2.265 9.460 2.324 1.00 80.19 115 GLY A N 1
ATOM 878 C CA . GLY A 1 115 ? 3.408 10.277 2.732 1.00 80.19 115 GLY A CA 1
ATOM 879 C C . GLY A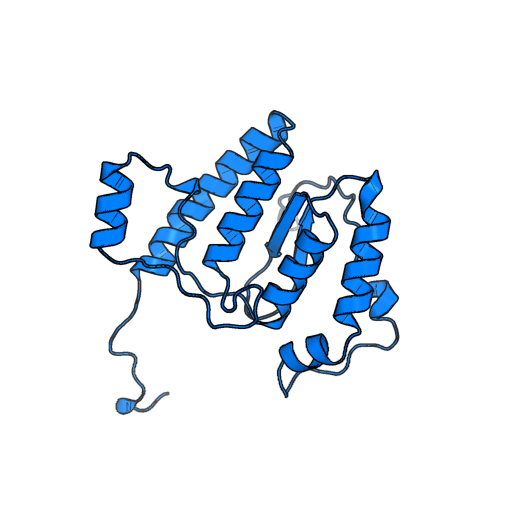 1 115 ? 4.710 9.866 2.041 1.00 80.19 115 GLY A C 1
ATOM 880 O O . GLY A 1 115 ? 4.699 9.216 1.002 1.00 80.19 115 GLY A O 1
ATOM 881 N N . ALA A 1 116 ? 5.846 10.283 2.603 1.00 71.62 116 ALA A N 1
ATOM 882 C CA . ALA A 1 116 ? 7.161 10.120 1.973 1.00 71.62 116 ALA A CA 1
ATOM 883 C C . ALA A 1 116 ? 7.707 8.673 1.973 1.00 71.62 116 ALA A C 1
ATOM 885 O O . ALA A 1 116 ? 8.722 8.414 1.328 1.00 71.62 116 ALA A O 1
ATOM 886 N N . GLY A 1 117 ? 7.061 7.749 2.694 1.00 61.66 117 GLY A N 1
ATOM 887 C CA . GLY A 1 117 ? 7.569 6.398 2.937 1.00 61.66 117 GLY A CA 1
ATOM 888 C C . GLY A 1 117 ? 8.621 6.326 4.054 1.00 61.66 117 GLY A C 1
ATOM 889 O O . GLY A 1 117 ? 8.914 7.321 4.716 1.00 61.66 117 GLY A O 1
ATOM 890 N N . MET A 1 118 ? 9.176 5.127 4.281 1.00 58.25 118 MET A N 1
ATOM 891 C CA . MET A 1 118 ? 10.180 4.796 5.312 1.00 58.25 118 MET A CA 1
ATOM 892 C C . MET A 1 118 ? 9.693 5.012 6.759 1.00 58.25 118 MET A C 1
ATOM 894 O O . MET A 1 118 ? 10.474 5.228 7.683 1.00 58.25 118 MET A O 1
ATOM 898 N N . GLY A 1 119 ? 8.377 4.929 6.951 1.00 64.81 119 GLY A N 1
ATOM 899 C CA . GLY A 1 119 ? 7.652 5.306 8.162 1.00 64.81 119 GLY A CA 1
ATOM 900 C C . GLY A 1 119 ? 6.372 6.057 7.784 1.00 64.81 119 GLY A C 1
ATOM 901 O O . GLY A 1 119 ? 6.113 6.287 6.604 1.00 64.81 119 GLY A O 1
ATOM 902 N N . GLY A 1 120 ? 5.552 6.431 8.767 1.00 79.69 120 GLY A N 1
ATOM 903 C CA . GLY A 1 120 ? 4.359 7.253 8.528 1.00 79.69 120 GLY A CA 1
ATOM 904 C C . GLY A 1 120 ? 3.042 6.492 8.653 1.00 79.69 120 GLY A C 1
ATOM 905 O O . GLY A 1 120 ? 2.853 5.747 9.614 1.00 79.69 120 GLY A O 1
ATOM 906 N N . ALA A 1 121 ? 2.120 6.731 7.719 1.00 87.62 121 ALA A N 1
ATOM 907 C CA . ALA A 1 121 ? 0.724 6.315 7.821 1.00 87.62 121 ALA A CA 1
ATOM 908 C C . ALA A 1 121 ? 0.288 5.427 6.648 1.00 87.62 121 ALA A C 1
ATOM 910 O O . ALA A 1 121 ? 0.865 5.454 5.560 1.00 87.62 121 ALA A O 1
ATOM 911 N N . ALA A 1 122 ? -0.782 4.670 6.874 1.00 92.56 122 ALA A N 1
ATOM 912 C CA . ALA A 1 122 ? -1.509 3.957 5.836 1.00 92.56 122 ALA A CA 1
ATOM 913 C C . ALA A 1 122 ? -2.936 4.505 5.733 1.00 92.56 122 ALA A C 1
ATOM 915 O O . ALA A 1 122 ? -3.539 4.890 6.734 1.00 92.56 122 ALA A O 1
ATOM 916 N N . LEU A 1 123 ? -3.478 4.520 4.520 1.00 94.50 123 LEU A N 1
ATOM 917 C CA . LEU A 1 123 ? -4.879 4.812 4.246 1.00 94.50 123 LEU A CA 1
ATOM 918 C C . LEU A 1 123 ? -5.611 3.504 3.987 1.00 94.50 123 LEU A C 1
ATOM 920 O O . LEU A 1 123 ? -5.135 2.677 3.212 1.00 94.50 123 LEU A O 1
ATOM 924 N N . ALA A 1 124 ? -6.788 3.346 4.588 1.00 96.00 124 ALA A N 1
ATOM 925 C CA . ALA A 1 124 ? -7.684 2.226 4.344 1.00 96.00 124 ALA A CA 1
ATOM 926 C C . ALA A 1 124 ? -9.040 2.745 3.855 1.00 96.00 124 ALA A C 1
ATOM 928 O O . ALA A 1 124 ? -9.760 3.439 4.570 1.00 96.00 124 ALA A O 1
ATOM 929 N N . LEU A 1 125 ? -9.391 2.395 2.621 1.00 95.88 125 LEU A N 1
ATOM 930 C CA . LEU A 1 125 ? -10.691 2.663 2.026 1.00 95.88 125 LEU A CA 1
ATOM 931 C C . LEU A 1 125 ? -11.662 1.559 2.443 1.00 95.88 125 LEU A C 1
ATOM 933 O O . LEU A 1 125 ? -11.446 0.389 2.129 1.00 95.88 125 LEU A O 1
ATOM 937 N N . CYS A 1 126 ? -12.749 1.919 3.116 1.00 95.50 126 CYS A N 1
ATOM 938 C CA . CYS A 1 126 ? -13.751 0.967 3.586 1.00 95.50 126 CYS A CA 1
ATOM 939 C C . CYS A 1 126 ? -15.176 1.495 3.403 1.00 95.50 126 CYS A C 1
ATOM 941 O O . CYS A 1 126 ? -15.396 2.678 3.137 1.00 95.50 126 CYS A O 1
ATOM 943 N N . ARG A 1 127 ? -16.160 0.598 3.525 1.00 94.44 127 ARG A N 1
ATOM 944 C CA . ARG A 1 127 ? -17.561 1.004 3.659 1.00 94.44 127 ARG A CA 1
ATOM 945 C C . ARG A 1 127 ? 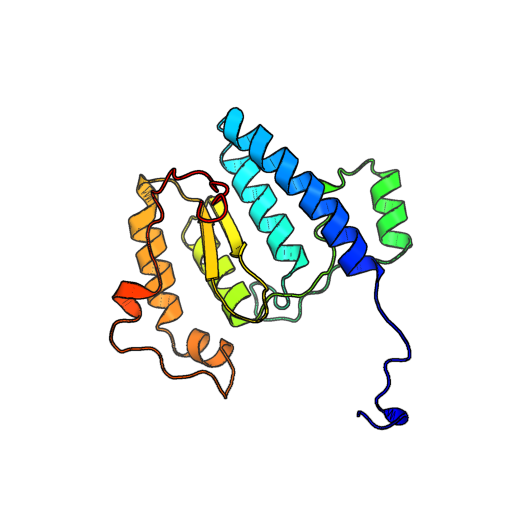-17.790 1.457 5.095 1.00 94.44 127 ARG A C 1
ATOM 947 O O . ARG A 1 127 ? -17.255 0.865 6.026 1.00 94.44 127 ARG A O 1
ATOM 954 N N . LYS A 1 128 ? -18.656 2.455 5.277 1.00 92.25 128 LYS A N 1
ATOM 955 C CA . LYS A 1 128 ? -18.981 2.999 6.603 1.00 92.25 128 LYS A CA 1
ATOM 956 C C . LYS A 1 128 ? -19.466 1.930 7.593 1.00 92.25 128 LYS A C 1
ATOM 958 O O . LYS A 1 128 ? -19.162 2.012 8.772 1.00 92.25 128 LYS A O 1
ATOM 963 N N . THR A 1 129 ? -20.193 0.922 7.114 1.00 95.06 129 THR A N 1
ATOM 964 C CA . THR A 1 129 ? -20.682 -0.201 7.932 1.00 95.06 129 THR A CA 1
ATOM 965 C C . THR A 1 129 ? -19.568 -1.069 8.510 1.00 95.06 129 THR A C 1
ATOM 967 O O . THR A 1 129 ? -19.782 -1.721 9.525 1.00 95.06 129 THR A O 1
ATOM 970 N N . ASP A 1 130 ? -18.395 -1.065 7.877 1.00 94.88 130 ASP A N 1
ATOM 971 C CA . ASP A 1 130 ? -17.285 -1.965 8.193 1.00 94.88 130 ASP A CA 1
ATOM 972 C C . ASP A 1 130 ? -16.183 -1.234 8.988 1.00 94.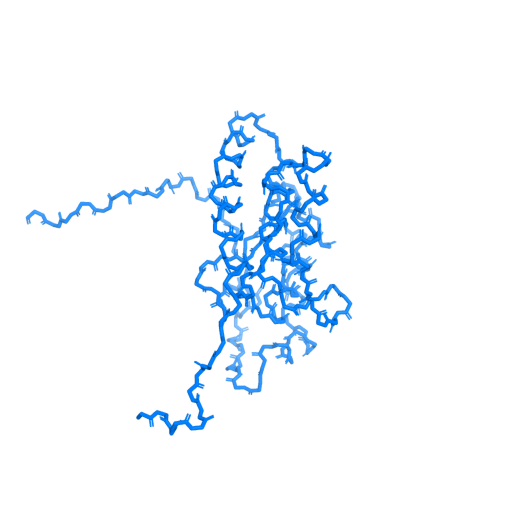88 130 ASP A C 1
ATOM 974 O O . ASP A 1 130 ? -15.265 -1.867 9.512 1.00 94.88 130 ASP A O 1
ATOM 978 N N . ALA A 1 131 ? -16.275 0.100 9.096 1.00 92.19 131 ALA A N 1
ATOM 979 C CA . ALA A 1 131 ? -15.238 0.971 9.649 1.00 92.19 131 ALA A CA 1
ATOM 980 C C . ALA A 1 131 ? -14.847 0.600 11.088 1.00 92.19 131 ALA A C 1
ATOM 982 O O . ALA A 1 131 ? -13.659 0.529 11.405 1.00 92.19 131 ALA A O 1
ATOM 983 N N . ASP A 1 132 ? -15.829 0.304 11.943 1.00 92.31 132 ASP A N 1
ATOM 984 C CA . ASP A 1 132 ? -15.590 -0.041 13.347 1.00 92.31 132 ASP A CA 1
ATOM 985 C C . ASP A 1 132 ? -14.825 -1.355 13.509 1.00 92.31 132 ASP A C 1
ATOM 987 O O . ASP A 1 132 ? -13.831 -1.413 14.237 1.00 92.31 132 ASP A O 1
ATOM 991 N N . ALA A 1 133 ? -15.239 -2.389 12.774 1.00 93.81 133 ALA A N 1
ATOM 992 C CA . ALA A 1 133 ? -14.593 -3.696 12.805 1.00 93.81 133 ALA A CA 1
ATOM 993 C C . ALA A 1 133 ? -13.160 -3.634 12.248 1.00 93.81 133 ALA A C 1
ATOM 995 O O . ALA A 1 133 ? -12.235 -4.227 12.814 1.00 93.81 133 ALA A O 1
ATOM 996 N N . ILE A 1 134 ? -12.960 -2.880 11.162 1.00 95.19 134 ILE A N 1
ATOM 997 C CA . ILE A 1 134 ? -11.641 -2.670 10.558 1.00 95.19 134 ILE A CA 1
ATOM 998 C C . ILE A 1 134 ? -10.723 -1.927 11.528 1.00 95.19 134 ILE A C 1
ATOM 1000 O O . ILE A 1 134 ? -9.601 -2.378 11.766 1.00 95.19 134 ILE A O 1
ATOM 1004 N N . ARG A 1 135 ? -11.202 -0.835 12.134 1.00 92.69 135 ARG A N 1
ATOM 1005 C CA . ARG A 1 135 ? -10.443 -0.056 13.120 1.00 92.69 135 ARG A CA 1
ATOM 1006 C C . ARG A 1 135 ? -9.993 -0.919 14.290 1.00 92.69 135 ARG A C 1
ATOM 1008 O O . ARG A 1 135 ? -8.817 -0.889 14.641 1.00 92.69 135 ARG A O 1
ATOM 1015 N N . GLU A 1 136 ? -10.896 -1.711 14.865 1.00 92.25 136 GLU A N 1
ATOM 1016 C CA . GLU A 1 136 ? -10.566 -2.583 15.994 1.00 92.25 136 GLU A CA 1
ATOM 1017 C C . GLU A 1 136 ? -9.520 -3.642 15.609 1.00 92.25 136 GLU A C 1
ATOM 1019 O O . GLU A 1 136 ? -8.570 -3.888 16.354 1.00 92.25 136 GLU A O 1
ATOM 1024 N N . SER A 1 137 ? -9.649 -4.246 14.423 1.00 94.25 137 SER A N 1
ATOM 1025 C CA . SER A 1 137 ? -8.674 -5.218 13.912 1.00 94.25 137 SER A CA 1
ATOM 1026 C C . SER A 1 137 ? -7.285 -4.602 13.732 1.00 94.25 137 SER A C 1
ATOM 1028 O O . SER A 1 137 ? -6.285 -5.175 14.179 1.00 94.25 137 SER A O 1
ATOM 1030 N N . ILE A 1 138 ? -7.225 -3.409 13.130 1.00 93.25 138 ILE A N 1
ATOM 1031 C CA . ILE A 1 138 ? -5.979 -2.672 12.924 1.00 93.25 138 ILE A CA 1
ATOM 1032 C C . ILE A 1 138 ? -5.357 -2.313 14.277 1.00 93.25 138 ILE A C 1
ATOM 1034 O O . ILE A 1 138 ? -4.204 -2.673 14.501 1.00 93.25 138 ILE A O 1
ATOM 1038 N N . ALA A 1 139 ? -6.114 -1.712 15.202 1.00 90.94 139 ALA A N 1
ATOM 1039 C CA . ALA A 1 139 ? -5.644 -1.351 16.544 1.00 90.94 139 ALA A CA 1
ATOM 1040 C C . ALA A 1 139 ? -5.107 -2.564 17.324 1.00 90.94 139 ALA A C 1
ATOM 1042 O O . ALA A 1 139 ? -4.035 -2.504 17.927 1.00 90.94 139 ALA A O 1
ATOM 1043 N N . ARG A 1 140 ? -5.798 -3.708 17.248 1.00 91.25 140 ARG A N 1
ATOM 1044 C CA . ARG A 1 140 ? -5.355 -4.952 17.890 1.00 91.25 140 ARG A CA 1
ATOM 1045 C C . ARG A 1 140 ? -4.044 -5.468 17.304 1.00 91.25 140 ARG A C 1
ATOM 1047 O O . ARG A 1 140 ? -3.170 -5.902 18.051 1.00 91.25 140 ARG A O 1
ATOM 1054 N N . ARG A 1 141 ? -3.883 -5.437 15.976 1.00 92.44 141 ARG A N 1
ATOM 1055 C CA . ARG A 1 141 ? -2.624 -5.847 15.334 1.00 92.44 141 ARG A CA 1
ATOM 1056 C C . ARG A 1 141 ? -1.484 -4.927 15.733 1.00 92.44 141 ARG A C 1
ATOM 1058 O O . ARG A 1 141 ? -0.406 -5.398 16.074 1.00 92.44 141 ARG A O 1
ATOM 1065 N N . LEU A 1 142 ? -1.733 -3.636 15.649 1.00 89.25 142 LEU A N 1
ATOM 1066 C CA . LEU A 1 142 ? -0.825 -2.564 16.000 1.00 89.25 142 LEU A CA 1
ATOM 1067 C C . LEU A 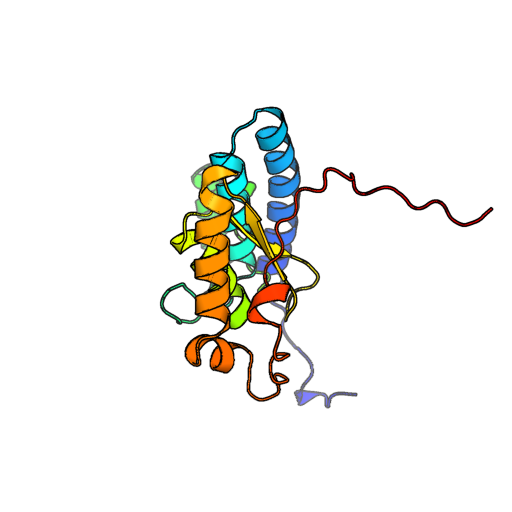1 142 ? -0.268 -2.723 17.431 1.00 89.25 142 LEU A C 1
ATOM 1069 O O . LEU A 1 142 ? 0.932 -2.577 17.645 1.00 89.25 142 LEU A O 1
ATOM 1073 N N . ALA A 1 143 ? -1.109 -3.140 18.381 1.00 87.62 143 ALA A N 1
ATOM 1074 C CA . ALA A 1 143 ? -0.714 -3.424 19.763 1.00 87.62 143 ALA A CA 1
ATOM 1075 C C . ALA A 1 143 ? 0.030 -4.763 19.970 1.00 87.62 143 ALA A C 1
ATOM 1077 O O . ALA A 1 143 ? 0.505 -5.028 21.070 1.00 87.62 143 ALA A O 1
ATOM 1078 N N . SER A 1 144 ? 0.125 -5.631 18.956 1.00 90.31 144 SER A N 1
ATOM 1079 C CA . SER A 1 144 ? 0.766 -6.947 19.102 1.00 90.31 144 SER A CA 1
ATOM 1080 C C . SER A 1 144 ? 2.294 -6.866 19.099 1.00 90.31 144 SER A C 1
ATOM 1082 O O . SER A 1 144 ? 2.881 -6.103 18.328 1.00 90.31 144 SER A O 1
ATOM 1084 N N . ASP A 1 145 ? 2.945 -7.733 19.877 1.00 88.69 145 ASP A N 1
ATOM 1085 C CA . ASP A 1 145 ? 4.411 -7.835 19.933 1.00 88.69 145 ASP A CA 1
ATOM 1086 C C . ASP A 1 145 ? 5.036 -8.055 18.550 1.00 88.69 145 ASP A C 1
ATOM 1088 O O . ASP A 1 145 ? 6.083 -7.495 18.228 1.00 88.69 145 ASP A O 1
ATOM 1092 N N . ASP A 1 146 ? 4.376 -8.851 17.706 1.00 90.38 146 ASP A N 1
ATOM 1093 C CA . ASP A 1 146 ? 4.804 -9.114 16.333 1.00 90.38 146 ASP A CA 1
ATOM 1094 C C . ASP A 1 146 ? 4.891 -7.823 15.516 1.00 90.38 146 ASP A C 1
ATOM 1096 O O . ASP A 1 146 ? 5.870 -7.612 14.801 1.00 90.38 146 ASP A O 1
ATOM 1100 N N . PHE A 1 147 ? 3.890 -6.945 15.631 1.00 90.62 147 PHE A N 1
ATOM 1101 C CA . PHE A 1 147 ? 3.903 -5.658 14.943 1.00 90.62 147 PHE A CA 1
ATOM 1102 C C . PHE A 1 147 ? 4.981 -4.735 15.511 1.00 90.62 147 PHE A C 1
ATOM 1104 O O . PHE A 1 147 ? 5.711 -4.104 14.749 1.00 90.62 147 PHE A O 1
ATOM 1111 N N . GLN A 1 148 ? 5.132 -4.697 16.837 1.00 87.56 148 GLN A N 1
ATOM 1112 C CA . GLN A 1 148 ? 6.149 -3.869 17.483 1.00 87.56 148 GLN A CA 1
ATOM 1113 C C . GLN A 1 148 ? 7.566 -4.262 17.045 1.00 87.56 148 GLN A C 1
ATOM 1115 O O . GLN A 1 148 ? 8.382 -3.384 16.772 1.00 87.56 148 GLN A O 1
ATOM 1120 N N . ARG A 1 149 ? 7.840 -5.558 16.842 1.00 89.12 149 ARG A N 1
ATOM 1121 C CA . ARG A 1 149 ? 9.121 -6.023 16.279 1.00 89.12 149 ARG A CA 1
ATOM 1122 C C . ARG A 1 149 ? 9.362 -5.552 14.841 1.00 89.12 149 ARG A C 1
ATOM 1124 O O . ARG A 1 149 ? 10.503 -5.278 14.481 1.00 89.12 149 ARG A O 1
ATOM 1131 N N . LEU A 1 150 ? 8.315 -5.420 14.022 1.00 91.00 150 LEU A N 1
ATOM 1132 C CA . LEU A 1 150 ? 8.436 -4.960 12.629 1.00 91.00 150 LEU A CA 1
ATOM 1133 C C . LEU A 1 150 ? 8.769 -3.468 12.502 1.00 91.00 150 LEU A C 1
ATOM 1135 O O . LEU A 1 150 ? 9.214 -3.039 11.439 1.00 91.00 150 LEU A O 1
ATOM 1139 N N . ARG A 1 151 ? 8.567 -2.673 13.561 1.00 87.75 151 ARG A N 1
ATOM 1140 C CA . ARG A 1 151 ? 8.879 -1.235 13.564 1.00 87.75 151 ARG A CA 1
ATOM 1141 C C . ARG A 1 151 ? 10.383 -0.941 13.603 1.00 87.75 151 ARG A C 1
ATOM 1143 O O . ARG A 1 151 ? 10.773 0.192 13.340 1.00 87.75 151 ARG A O 1
ATOM 1150 N N . GLY A 1 152 ? 11.208 -1.951 13.882 1.00 83.62 152 GLY A N 1
ATOM 1151 C CA . GLY A 1 152 ? 12.659 -1.831 13.997 1.00 83.62 152 GLY A CA 1
ATOM 1152 C C . GLY A 1 152 ? 13.128 -1.624 15.438 1.00 83.62 152 GLY A C 1
ATOM 1153 O O . GLY A 1 152 ? 12.356 -1.241 16.313 1.00 83.62 152 GLY A O 1
ATOM 1154 N N . HIS A 1 153 ? 14.410 -1.897 15.684 1.00 76.50 153 HIS A N 1
ATOM 1155 C CA . HIS A 1 153 ? 15.002 -1.863 17.027 1.00 76.50 153 HIS A CA 1
ATOM 1156 C C . HIS A 1 153 ? 15.017 -0.466 17.665 1.00 76.50 153 HIS A C 1
ATOM 1158 O O . HIS A 1 153 ? 14.895 -0.364 18.882 1.00 76.50 153 HIS A O 1
ATOM 1164 N N . ASP A 1 154 ? 15.111 0.591 16.855 1.00 80.25 154 ASP A N 1
ATOM 1165 C CA . ASP A 1 154 ? 15.172 1.986 17.323 1.00 80.25 154 ASP A CA 1
ATOM 1166 C C . ASP A 1 154 ? 13.785 2.640 17.457 1.00 80.25 154 ASP A C 1
ATOM 1168 O O . ASP A 1 154 ? 13.662 3.838 17.732 1.00 80.25 154 ASP A O 1
ATOM 1172 N N . ALA A 1 155 ? 12.715 1.873 17.228 1.00 80.81 155 ALA A N 1
ATOM 1173 C CA . ALA A 1 155 ? 11.361 2.385 17.297 1.00 80.81 155 ALA A CA 1
ATOM 1174 C C . ALA A 1 155 ? 11.010 2.795 18.731 1.00 80.81 155 ALA A C 1
ATOM 1176 O O . ALA A 1 155 ? 11.034 1.980 19.652 1.00 80.81 155 ALA A O 1
ATOM 1177 N N . GLN A 1 156 ? 10.618 4.058 18.911 1.00 80.25 156 GLN A N 1
ATOM 1178 C CA . GLN A 1 156 ? 10.144 4.533 20.209 1.00 80.25 156 GLN A CA 1
ATOM 1179 C C . GLN A 1 156 ? 8.927 3.715 20.670 1.00 80.25 156 GLN A C 1
ATOM 1181 O O . GLN A 1 156 ? 8.083 3.361 19.828 1.00 80.25 156 GLN A O 1
ATOM 1186 N N . PRO A 1 157 ? 8.801 3.424 21.976 1.00 79.62 157 PRO A N 1
ATOM 1187 C CA . PRO A 1 157 ? 7.601 2.812 22.520 1.00 79.62 157 PRO A CA 1
ATOM 1188 C C . PRO A 1 157 ? 6.364 3.590 22.095 1.00 79.62 157 PRO A C 1
ATOM 1190 O O . PRO A 1 157 ? 6.394 4.811 21.925 1.00 79.62 157 PRO A O 1
ATOM 1193 N N . TRP A 1 158 ? 5.275 2.868 21.885 1.00 81.62 158 TRP A N 1
ATOM 1194 C CA . TRP A 1 158 ? 4.008 3.525 21.646 1.00 81.62 158 TRP A CA 1
ATOM 1195 C C . TRP A 1 158 ? 3.555 4.301 22.881 1.00 81.62 158 TRP A C 1
ATOM 1197 O O . TRP A 1 158 ? 3.735 3.807 23.996 1.00 81.62 158 TRP A O 1
ATOM 1207 N N . PRO A 1 159 ? 2.966 5.494 22.688 1.00 79.75 159 PRO A N 1
ATOM 1208 C CA . PRO A 1 159 ? 2.208 6.159 23.736 1.00 79.75 159 PRO A CA 1
ATOM 1209 C C . PRO A 1 159 ? 1.175 5.212 24.355 1.00 79.75 159 PRO A C 1
ATOM 1211 O O . PRO A 1 159 ? 0.631 4.344 23.667 1.00 79.75 159 PRO A O 1
ATOM 1214 N N . GLU A 1 160 ? 0.878 5.393 25.642 1.00 77.81 160 GLU A N 1
ATOM 1215 C CA . GLU A 1 160 ? -0.120 4.574 26.348 1.00 77.81 160 GLU A CA 1
ATOM 1216 C C . GLU A 1 160 ? -1.511 4.650 25.694 1.00 77.81 160 GLU A C 1
ATOM 1218 O O . GLU A 1 160 ? -2.283 3.695 25.766 1.00 77.81 160 GLU A O 1
ATOM 1223 N N . ASP A 1 161 ? -1.807 5.756 25.007 1.00 79.81 161 ASP A N 1
ATOM 1224 C CA . ASP A 1 161 ? -3.060 6.014 24.299 1.00 79.81 161 ASP A CA 1
ATOM 1225 C C . ASP A 1 161 ? -3.028 5.639 22.802 1.00 79.81 161 ASP A C 1
ATOM 1227 O O . ASP A 1 161 ? -3.975 5.916 22.062 1.00 79.81 161 ASP A O 1
ATOM 1231 N N . ALA A 1 162 ? -1.963 4.984 22.320 1.00 77.44 162 ALA A N 1
ATOM 1232 C CA . ALA A 1 162 ? -1.825 4.634 20.904 1.00 77.44 162 ALA A CA 1
ATOM 1233 C C . ALA A 1 162 ? -2.961 3.729 20.400 1.00 77.44 162 ALA A C 1
ATOM 1235 O O . ALA A 1 162 ? -3.341 3.796 19.235 1.00 77.44 162 ALA A O 1
ATOM 1236 N N . ALA A 1 163 ? -3.550 2.903 21.268 1.00 70.69 163 ALA A N 1
ATOM 1237 C CA . ALA A 1 163 ? -4.702 2.079 20.905 1.00 70.69 163 ALA A CA 1
ATOM 1238 C C . ALA A 1 163 ? -5.941 2.919 20.530 1.00 70.69 163 ALA A C 1
ATOM 1240 O O . ALA A 1 163 ? -6.789 2.447 19.773 1.00 70.69 163 ALA A O 1
ATOM 1241 N N . GLN A 1 164 ? -6.043 4.147 21.047 1.00 70.75 164 GLN A N 1
ATOM 1242 C CA . GLN A 1 164 ? -7.132 5.087 20.793 1.00 70.75 164 GLN A CA 1
ATOM 1243 C C . GLN A 1 164 ? -6.796 6.099 19.690 1.00 70.75 164 GLN A C 1
ATOM 1245 O O . GLN A 1 164 ? -7.716 6.620 19.066 1.00 70.75 164 GLN A O 1
ATOM 1250 N N . THR A 1 165 ? -5.511 6.377 19.449 1.00 79.44 165 THR A N 1
ATOM 1251 C CA . THR A 1 165 ? -5.064 7.465 18.558 1.00 79.44 165 THR A CA 1
ATOM 1252 C C . THR A 1 165 ? -4.393 6.990 17.269 1.00 79.44 165 THR A C 1
ATOM 1254 O O . THR A 1 165 ? -4.309 7.748 16.309 1.00 79.44 165 THR A O 1
ATOM 1257 N N . ALA A 1 166 ? -3.941 5.734 17.184 1.00 82.19 166 ALA A N 1
ATOM 1258 C CA . ALA A 1 166 ? -3.217 5.242 16.005 1.00 82.19 166 ALA A CA 1
ATOM 1259 C C . ALA A 1 166 ? -4.114 4.967 14.787 1.00 82.19 166 ALA A C 1
ATOM 1261 O O . ALA A 1 166 ? -3.600 4.746 13.688 1.00 82.19 166 ALA A O 1
ATOM 1262 N N . VAL A 1 167 ? -5.439 4.935 14.967 1.00 84.31 167 VAL A N 1
ATOM 1263 C CA . VAL A 1 167 ? -6.398 4.708 13.881 1.00 84.31 167 VAL A CA 1
ATOM 1264 C C . VAL A 1 167 ? -7.519 5.731 13.964 1.00 84.31 167 VAL A C 1
ATOM 1266 O O . VAL A 1 167 ? -8.377 5.659 14.841 1.00 84.31 167 VAL A O 1
ATOM 1269 N N . GLU A 1 168 ? -7.537 6.643 13.000 1.00 85.31 168 GLU A N 1
ATOM 1270 C CA . GLU A 1 168 ? -8.554 7.682 12.897 1.00 85.31 168 GLU A CA 1
ATOM 1271 C C . GLU A 1 168 ? -9.478 7.427 11.703 1.00 85.31 168 GLU A C 1
ATOM 1273 O O . GLU A 1 168 ? -9.032 7.116 10.595 1.00 85.31 168 GLU A O 1
ATOM 1278 N N . GLU A 1 169 ? -10.787 7.573 11.921 1.00 84.19 169 GLU A N 1
ATOM 1279 C CA . GLU A 1 169 ? -11.752 7.587 10.824 1.00 84.19 169 GLU A CA 1
ATOM 1280 C C . GLU A 1 169 ? -11.688 8.949 10.126 1.00 84.19 169 GLU A C 1
ATOM 1282 O O . GLU A 1 169 ? -12.148 9.966 10.649 1.00 84.19 169 GLU A O 1
ATOM 1287 N N . ASN A 1 170 ? -11.124 8.976 8.920 1.00 80.06 170 ASN A N 1
ATOM 1288 C CA . ASN A 1 170 ? -11.101 10.187 8.115 1.00 80.06 170 ASN A CA 1
ATOM 1289 C C . ASN A 1 170 ? -12.409 10.332 7.318 1.00 80.06 170 ASN A C 1
ATOM 1291 O O . ASN A 1 170 ? -12.595 9.702 6.278 1.00 80.06 170 ASN A O 1
ATOM 1295 N N . ILE A 1 171 ? -13.303 11.190 7.814 1.00 72.44 171 ILE A N 1
ATOM 1296 C CA . ILE A 1 171 ? -14.587 11.548 7.179 1.00 72.44 171 ILE A CA 1
ATOM 1297 C C . ILE A 1 171 ? -14.469 12.894 6.427 1.00 72.44 171 ILE A C 1
ATOM 1299 O O . ILE A 1 171 ? -15.419 13.365 5.798 1.00 72.44 171 ILE A O 1
ATOM 1303 N N . ALA A 1 172 ? -13.311 13.560 6.491 1.00 58.34 172 ALA A N 1
ATOM 1304 C CA . ALA A 1 172 ? -13.158 14.917 5.990 1.00 58.34 172 ALA A CA 1
ATOM 1305 C C . ALA A 1 172 ? -13.170 14.961 4.452 1.00 58.34 172 ALA A C 1
ATOM 1307 O O . ALA A 1 172 ? -12.298 14.426 3.776 1.00 58.34 172 ALA A O 1
ATOM 1308 N N . VAL A 1 173 ? -14.140 15.693 3.902 1.00 51.72 173 VAL A N 1
ATOM 1309 C CA . VAL A 1 173 ? -14.238 16.070 2.478 1.00 51.72 173 VAL A CA 1
ATOM 1310 C C . VAL A 1 173 ? -13.540 17.399 2.171 1.00 51.72 173 VAL A C 1
ATOM 1312 O O . VAL A 1 173 ? -13.820 18.032 1.152 1.00 51.72 173 VAL A O 1
ATOM 1315 N N . ALA A 1 174 ? -12.647 17.865 3.048 1.00 46.28 174 ALA A N 1
ATOM 1316 C CA . ALA A 1 174 ? -11.868 19.058 2.757 1.00 46.28 174 ALA A CA 1
ATOM 1317 C C . ALA A 1 174 ? -10.923 18.733 1.595 1.00 46.28 174 ALA A C 1
ATOM 1319 O O . ALA A 1 174 ? -9.952 17.995 1.754 1.00 46.28 174 ALA A O 1
ATOM 1320 N N . GLY A 1 175 ? -11.240 19.248 0.404 1.00 50.88 175 GLY A N 1
ATOM 1321 C CA . GLY A 1 175 ? -10.327 19.178 -0.729 1.00 50.88 175 GLY A CA 1
ATOM 1322 C C . GLY A 1 175 ? -8.973 19.763 -0.331 1.00 50.88 175 GLY A C 1
ATOM 1323 O O . GLY A 1 175 ? -8.914 20.669 0.502 1.00 50.88 175 GLY A O 1
ATOM 1324 N N . ALA A 1 176 ? -7.890 19.257 -0.922 1.00 47.69 176 ALA A N 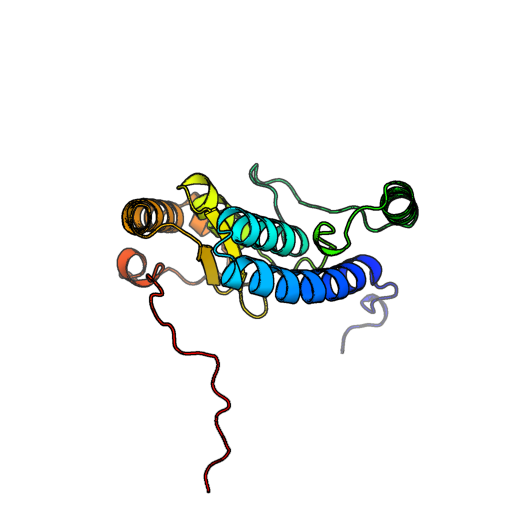1
ATOM 1325 C CA . ALA A 1 176 ? -6.579 19.880 -0.801 1.00 47.69 176 ALA A CA 1
ATOM 1326 C C . ALA A 1 176 ? -6.676 21.324 -1.331 1.00 47.69 176 ALA A C 1
ATOM 1328 O O . ALA A 1 176 ? -6.661 21.563 -2.537 1.00 47.69 176 ALA A O 1
ATOM 1329 N N . GLY A 1 177 ? -6.888 22.282 -0.431 1.00 47.91 177 GLY A N 1
ATOM 1330 C CA . GLY A 1 177 ? -6.948 23.697 -0.759 1.00 47.91 177 GLY A CA 1
ATOM 1331 C C . GLY A 1 177 ? -5.541 24.229 -0.993 1.00 47.91 177 GLY A C 1
ATOM 1332 O O . GLY A 1 177 ? -4.609 23.882 -0.269 1.00 47.91 177 GLY A O 1
ATOM 1333 N N . ILE A 1 178 ? -5.383 25.098 -1.989 1.00 51.03 178 ILE A N 1
ATOM 1334 C CA . ILE A 1 178 ? -4.199 25.953 -2.069 1.00 51.03 178 ILE A CA 1
ATOM 1335 C C . ILE A 1 178 ? -4.305 26.932 -0.899 1.00 51.03 178 ILE A C 1
ATOM 1337 O O . ILE A 1 178 ? -5.285 27.670 -0.818 1.00 51.03 178 ILE A O 1
ATOM 1341 N N . LEU A 1 179 ? -3.321 26.940 0.000 1.00 46.34 179 LEU A N 1
ATOM 1342 C CA . LEU A 1 179 ? -3.128 28.046 0.935 1.00 46.34 179 LEU A CA 1
ATOM 1343 C C . LEU A 1 179 ? -2.466 29.184 0.147 1.00 46.34 179 LEU A C 1
ATOM 1345 O O . LEU A 1 179 ? -1.284 29.060 -0.186 1.00 46.34 179 LEU A O 1
ATOM 1349 N N . PRO A 1 180 ? -3.185 30.261 -0.223 1.00 43.97 180 PRO A N 1
ATOM 1350 C CA . PRO A 1 180 ? -2.519 31.426 -0.779 1.00 43.97 180 PRO A CA 1
ATOM 1351 C C . PRO A 1 180 ? -1.562 32.007 0.279 1.00 43.97 180 PRO A C 1
ATOM 1353 O O . PRO A 1 180 ? -1.836 31.892 1.478 1.00 43.97 180 PRO A O 1
ATOM 1356 N N . PRO A 1 181 ? -0.435 32.614 -0.130 1.00 36.41 181 PRO A N 1
ATOM 1357 C CA . PRO A 1 181 ? 0.448 33.301 0.806 1.00 36.41 181 PRO A CA 1
ATOM 1358 C C . PRO A 1 181 ? -0.316 34.409 1.561 1.00 36.41 181 PRO A C 1
ATOM 1360 O O . PRO A 1 181 ? -1.283 34.951 1.013 1.00 36.41 181 PRO A O 1
ATOM 1363 N N . PRO A 1 182 ? 0.089 34.753 2.801 1.00 50.16 182 PRO A N 1
ATOM 1364 C CA . PRO A 1 182 ? -0.497 35.880 3.522 1.00 50.16 182 PRO A CA 1
ATOM 1365 C C . PRO A 1 182 ? -0.380 37.158 2.682 1.00 50.16 182 PRO A C 1
ATOM 1367 O O . PRO A 1 182 ? 0.655 37.372 2.047 1.00 50.16 182 PRO A O 1
ATOM 1370 N N . ALA A 1 183 ? -1.446 37.961 2.671 1.00 60.94 183 ALA A N 1
ATOM 1371 C CA . ALA A 1 183 ? -1.454 39.285 2.049 1.00 60.94 183 ALA A CA 1
ATOM 1372 C C . ALA A 1 183 ? -0.470 40.244 2.734 1.00 60.94 183 ALA A C 1
ATOM 1374 O O . ALA A 1 183 ? -0.296 40.121 3.971 1.00 60.94 183 ALA A O 1
#

pLDDT: mean 88.99, std 12.9, range [36.41, 98.38]